Protein AF-A0A527UUP7-F1 (afdb_monomer)

Structure (mmCIF, N/CA/C/O backbone):
data_AF-A0A527UUP7-F1
#
_entry.id   AF-A0A527UUP7-F1
#
loop_
_atom_site.group_PDB
_atom_site.id
_atom_site.type_symbol
_atom_site.label_atom_id
_atom_site.label_alt_id
_atom_site.label_comp_id
_atom_site.label_asym_id
_atom_site.label_entity_id
_atom_site.label_seq_id
_atom_site.pdbx_PDB_ins_code
_atom_site.Cartn_x
_atom_site.Cartn_y
_atom_site.Cartn_z
_atom_site.occupancy
_atom_site.B_iso_or_equiv
_atom_site.auth_seq_id
_atom_site.auth_comp_id
_atom_site.auth_asym_id
_atom_site.auth_atom_id
_atom_site.pdbx_PDB_model_num
ATOM 1 N N . LYS A 1 1 ? 17.160 -0.893 0.670 1.00 82.00 1 LYS A N 1
ATOM 2 C CA . LYS A 1 1 ? 16.792 -0.105 -0.531 1.00 82.00 1 LYS A CA 1
ATOM 3 C C . LYS A 1 1 ? 15.911 -0.998 -1.387 1.00 82.00 1 LYS A C 1
ATOM 5 O O . LYS A 1 1 ? 16.236 -2.177 -1.476 1.00 82.00 1 LYS A O 1
ATOM 10 N N . HIS A 1 2 ? 14.799 -0.487 -1.906 1.00 92.19 2 HIS A N 1
ATOM 11 C CA . HIS A 1 2 ? 13.853 -1.253 -2.720 1.00 92.19 2 HIS A CA 1
ATOM 12 C C . HIS A 1 2 ? 13.960 -0.790 -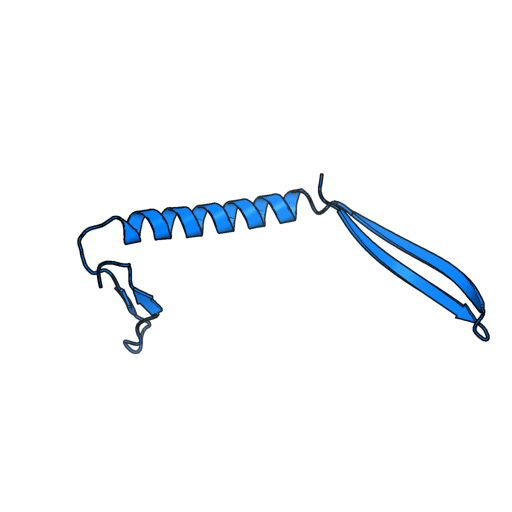4.164 1.00 92.19 2 HIS A C 1
ATOM 14 O O . HIS A 1 2 ? 13.997 0.409 -4.422 1.00 92.19 2 HIS A O 1
ATOM 20 N N . VAL A 1 3 ? 14.017 -1.738 -5.089 1.00 96.31 3 VAL A N 1
ATOM 21 C CA . VAL A 1 3 ? 14.072 -1.458 -6.521 1.00 96.31 3 VAL A CA 1
ATOM 22 C C . VAL A 1 3 ? 13.060 -2.332 -7.242 1.00 96.31 3 VAL A C 1
ATOM 24 O O . VAL A 1 3 ? 12.861 -3.486 -6.865 1.00 96.31 3 VAL A O 1
ATOM 27 N N . GLU A 1 4 ? 12.447 -1.787 -8.281 1.00 95.81 4 GLU A N 1
ATOM 28 C CA . GLU A 1 4 ? 11.654 -2.553 -9.232 1.00 95.81 4 GLU A CA 1
ATOM 29 C C . GLU A 1 4 ? 12.496 -2.793 -10.484 1.00 95.81 4 GLU A C 1
ATOM 31 O O . GLU A 1 4 ? 13.102 -1.863 -11.029 1.00 95.81 4 GLU A O 1
ATOM 36 N N . LEU A 1 5 ? 12.576 -4.058 -10.905 1.00 96.50 5 LEU A N 1
ATOM 37 C CA . LEU A 1 5 ? 13.303 -4.457 -12.101 1.00 96.50 5 LEU A CA 1
ATOM 38 C C . LEU A 1 5 ? 12.316 -4.947 -13.148 1.00 96.50 5 LEU A C 1
ATOM 40 O O . LEU A 1 5 ? 11.645 -5.957 -12.956 1.00 96.50 5 LEU A O 1
ATOM 44 N N . THR A 1 6 ? 12.292 -4.267 -14.288 1.00 96.75 6 THR A N 1
ATOM 45 C CA . THR A 1 6 ? 11.603 -4.760 -15.482 1.00 96.75 6 THR A CA 1
ATOM 46 C C . THR A 1 6 ? 12.646 -5.182 -16.499 1.00 96.75 6 THR A C 1
ATOM 48 O O . THR A 1 6 ? 13.521 -4.392 -16.852 1.00 96.75 6 THR A O 1
ATOM 51 N N . SER A 1 7 ? 12.552 -6.418 -16.984 1.00 96.25 7 SER A N 1
ATOM 52 C CA . SER A 1 7 ? 13.418 -6.938 -18.039 1.00 96.25 7 SER A CA 1
ATOM 53 C C . SER A 1 7 ? 12.585 -7.459 -19.198 1.00 96.25 7 SER A C 1
ATOM 55 O O . SER A 1 7 ? 11.587 -8.149 -19.001 1.00 96.25 7 SER A O 1
ATOM 57 N N . SER A 1 8 ? 13.007 -7.126 -20.411 1.00 95.94 8 SER A N 1
ATOM 58 C CA . SER A 1 8 ? 12.424 -7.636 -21.649 1.00 95.94 8 SER A CA 1
ATOM 59 C C . SER A 1 8 ? 13.514 -8.263 -22.507 1.00 95.94 8 SER A C 1
ATOM 61 O O . SER A 1 8 ? 14.627 -7.742 -22.583 1.00 95.94 8 SER A O 1
ATOM 63 N N . GLY A 1 9 ? 13.205 -9.397 -23.134 1.00 96.75 9 GLY A N 1
ATOM 64 C CA . GLY A 1 9 ? 14.092 -10.074 -24.076 1.00 96.75 9 GLY A CA 1
ATOM 65 C C . GLY A 1 9 ? 13.671 -9.804 -25.515 1.00 96.75 9 GLY A C 1
ATOM 66 O O . GLY A 1 9 ? 12.497 -9.929 -25.854 1.00 96.75 9 GLY A O 1
ATOM 67 N N . ASN A 1 10 ? 14.630 -9.461 -26.370 1.00 96.75 10 ASN A N 1
ATOM 68 C CA . ASN A 1 10 ? 14.437 -9.385 -27.811 1.00 96.75 10 ASN A CA 1
ATOM 69 C C . ASN A 1 10 ? 14.841 -10.718 -28.453 1.00 96.75 10 ASN A C 1
ATOM 71 O O . ASN A 1 10 ? 16.015 -11.099 -28.410 1.00 96.75 10 ASN A O 1
ATOM 75 N N . PHE A 1 11 ? 13.882 -11.407 -29.070 1.00 97.25 11 PHE A N 1
ATOM 76 C CA . PHE A 1 11 ? 14.088 -12.697 -29.727 1.00 97.25 11 PHE A CA 1
ATOM 77 C C . PHE A 1 11 ? 13.937 -12.566 -31.244 1.00 97.25 11 PHE A C 1
ATOM 79 O O . PHE A 1 11 ? 12.991 -11.956 -31.735 1.00 97.25 11 PHE A O 1
ATOM 86 N N . ARG A 1 12 ? 14.840 -13.195 -32.002 1.00 96.81 12 ARG A N 1
ATOM 87 C CA . ARG A 1 12 ? 14.719 -13.356 -33.460 1.00 96.81 12 ARG A CA 1
ATOM 88 C C . ARG A 1 12 ? 14.925 -14.818 -33.825 1.00 96.81 12 ARG A C 1
ATOM 90 O O . ARG A 1 12 ? 15.929 -15.407 -33.439 1.00 96.81 12 ARG A O 1
ATOM 97 N N . ASN A 1 13 ? 13.984 -15.398 -34.571 1.00 96.38 13 ASN A N 1
ATOM 98 C CA . ASN A 1 13 ? 14.010 -16.806 -34.995 1.00 96.38 13 ASN A CA 1
ATOM 99 C C . ASN A 1 13 ? 14.252 -17.783 -33.825 1.00 96.38 13 ASN A C 1
ATOM 101 O O . ASN A 1 13 ? 15.080 -18.683 -33.919 1.00 96.38 13 ASN A O 1
ATOM 105 N N . GLY A 1 14 ? 13.595 -17.549 -32.683 1.00 94.44 14 GLY A N 1
ATOM 106 C CA . GLY A 1 14 ? 13.764 -18.359 -31.469 1.00 94.44 14 GLY A CA 1
ATOM 107 C C . GLY A 1 14 ? 15.081 -18.137 -30.710 1.00 94.44 14 GLY A C 1
ATOM 108 O O . GLY A 1 14 ? 15.241 -18.667 -29.616 1.00 94.44 14 GLY A O 1
ATOM 109 N N . LYS A 1 15 ? 16.010 -17.325 -31.232 1.00 96.12 15 LYS A N 1
ATOM 110 C CA . LYS A 1 15 ? 17.270 -16.984 -30.566 1.00 96.12 15 LYS A CA 1
ATOM 111 C C . LYS A 1 15 ? 17.143 -15.661 -29.814 1.00 96.12 15 LYS A C 1
ATOM 113 O O . LYS A 1 15 ? 16.761 -14.644 -30.395 1.00 96.12 15 LYS A O 1
ATOM 118 N N . LEU A 1 16 ? 17.507 -15.664 -28.533 1.00 96.06 16 LEU A N 1
ATOM 119 C CA . LEU A 1 16 ? 17.655 -14.440 -27.744 1.00 96.06 16 LEU A CA 1
ATOM 120 C C . LEU A 1 16 ? 18.817 -13.608 -28.304 1.00 96.06 16 LEU A C 1
ATOM 122 O O . LEU A 1 16 ? 19.937 -14.105 -28.425 1.00 96.06 16 LEU A O 1
ATOM 126 N N . ILE A 1 17 ? 18.543 -12.352 -28.654 1.00 97.75 17 ILE A N 1
ATOM 127 C CA . ILE A 1 17 ? 19.531 -11.421 -29.211 1.00 97.75 17 ILE A CA 1
ATOM 128 C C . ILE A 1 17 ? 20.080 -10.503 -28.124 1.00 97.75 17 ILE A C 1
ATOM 130 O O . ILE A 1 17 ? 21.290 -10.333 -28.018 1.00 97.75 17 ILE A O 1
ATOM 134 N N . ASN A 1 18 ? 19.199 -9.906 -27.322 1.00 95.88 18 ASN A N 1
ATOM 135 C CA . ASN A 1 18 ? 19.579 -9.077 -26.184 1.00 95.88 18 ASN A CA 1
ATOM 136 C C . ASN A 1 18 ? 18.440 -8.974 -25.170 1.00 95.88 18 ASN A C 1
ATOM 13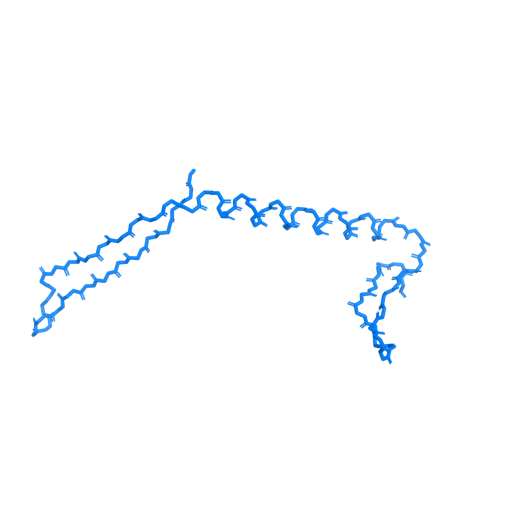8 O O . ASN A 1 18 ? 17.305 -9.372 -25.439 1.00 95.88 18 ASN A O 1
ATOM 142 N N . THR A 1 19 ? 18.763 -8.420 -24.008 1.00 97.12 19 THR A N 1
ATOM 143 C CA . THR A 1 19 ? 17.789 -8.007 -23.007 1.00 97.12 19 THR A CA 1
ATOM 144 C C . THR A 1 19 ? 17.906 -6.511 -22.757 1.00 97.12 19 THR A C 1
ATOM 146 O O . THR A 1 19 ? 18.982 -5.921 -22.863 1.00 97.12 19 THR A O 1
ATOM 149 N N . ARG A 1 20 ? 16.781 -5.890 -22.410 1.00 97.06 20 ARG A N 1
ATOM 150 C CA . ARG A 1 20 ? 16.727 -4.531 -21.883 1.00 97.06 20 ARG A CA 1
ATOM 151 C C . ARG A 1 20 ? 16.155 -4.591 -20.480 1.00 97.06 20 ARG A C 1
ATOM 153 O O . ARG A 1 20 ? 15.005 -4.997 -20.314 1.00 97.06 20 ARG A O 1
ATOM 160 N N . CYS A 1 21 ? 16.949 -4.149 -19.513 1.00 96.75 21 CYS A N 1
ATOM 161 C CA . CYS A 1 21 ? 16.545 -4.035 -18.121 1.00 96.75 21 CYS A CA 1
ATOM 162 C C . CYS A 1 21 ? 16.432 -2.566 -17.721 1.00 96.75 21 CYS A C 1
ATOM 164 O O . CYS A 1 21 ? 17.275 -1.749 -18.092 1.00 96.75 21 CYS A O 1
ATOM 166 N N . PHE A 1 22 ? 15.422 -2.261 -16.918 1.00 96.62 22 PHE A N 1
ATOM 167 C CA . PHE A 1 22 ? 15.314 -1.012 -16.184 1.00 96.62 22 PHE A CA 1
ATOM 168 C C . PHE A 1 22 ? 15.269 -1.311 -14.697 1.00 96.62 22 PHE A C 1
ATOM 170 O O . PHE A 1 22 ? 14.546 -2.213 -14.275 1.00 96.62 22 PHE A O 1
ATOM 177 N N . THR A 1 23 ? 16.013 -0.521 -13.932 1.00 97.25 23 THR A N 1
ATOM 178 C CA . THR A 1 23 ? 16.006 -0.555 -12.473 1.00 97.25 23 THR A CA 1
ATOM 179 C C . THR A 1 23 ? 15.525 0.798 -11.988 1.00 97.25 23 THR A C 1
ATOM 181 O O . THR A 1 23 ? 16.160 1.814 -12.272 1.00 97.25 23 THR A O 1
ATOM 184 N N . VAL A 1 24 ? 14.414 0.811 -11.264 1.00 96.81 24 VAL A N 1
ATOM 185 C CA . VAL A 1 24 ? 13.851 2.028 -10.673 1.00 96.81 24 VAL A CA 1
ATOM 186 C C . VAL A 1 24 ? 13.950 1.903 -9.161 1.00 96.81 24 VAL A C 1
ATOM 188 O O . VAL A 1 24 ? 13.515 0.898 -8.602 1.00 96.81 24 VAL A O 1
ATOM 191 N N . ASP A 1 25 ? 14.541 2.895 -8.492 1.00 96.81 25 ASP A N 1
ATOM 192 C CA . ASP A 1 25 ? 14.4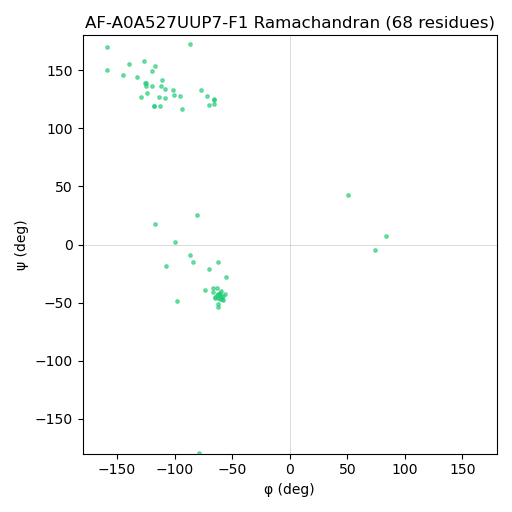83 2.972 -7.030 1.00 96.81 25 ASP A CA 1
ATOM 193 C C . ASP A 1 25 ? 13.052 3.318 -6.612 1.00 96.81 25 ASP A C 1
ATOM 195 O O . ASP A 1 25 ? 12.506 4.348 -7.001 1.00 96.81 25 ASP A O 1
ATOM 199 N N . VAL A 1 26 ? 12.443 2.429 -5.834 1.00 96.62 26 VAL A N 1
ATOM 200 C CA . VAL A 1 26 ? 11.076 2.561 -5.314 1.00 96.62 26 VAL A CA 1
ATOM 201 C C . VAL A 1 26 ? 11.074 2.631 -3.787 1.00 96.62 26 VAL A C 1
ATOM 203 O O . VAL A 1 26 ? 10.049 2.411 -3.145 1.00 96.62 26 VAL A O 1
ATOM 206 N N . SER A 1 27 ? 12.223 2.929 -3.171 1.00 96.31 27 SER A N 1
ATOM 207 C CA . SER A 1 27 ? 12.370 2.981 -1.714 1.00 96.31 27 SER A CA 1
ATOM 208 C C . SER A 1 27 ? 11.388 3.956 -1.070 1.00 96.31 27 SER A C 1
ATOM 210 O O . SER A 1 27 ? 10.781 3.608 -0.058 1.00 96.31 27 SER A O 1
ATOM 212 N N . ASP A 1 28 ? 11.196 5.137 -1.656 1.00 96.06 28 ASP A N 1
ATOM 213 C CA . ASP A 1 28 ? 10.307 6.158 -1.092 1.00 96.06 28 ASP A CA 1
ATOM 214 C C . ASP A 1 28 ? 8.830 5.803 -1.277 1.00 96.06 28 ASP A C 1
ATOM 216 O O . ASP A 1 28 ? 8.050 5.925 -0.332 1.00 96.06 28 ASP A O 1
ATOM 220 N N . LEU A 1 29 ? 8.459 5.239 -2.432 1.00 94.69 29 LEU A N 1
A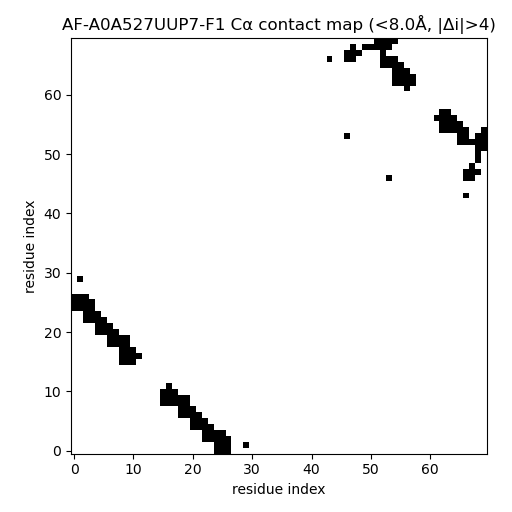TOM 221 C CA . LEU A 1 29 ? 7.112 4.706 -2.655 1.00 94.69 29 LEU A CA 1
ATOM 222 C C . LEU A 1 29 ? 6.781 3.599 -1.642 1.00 94.69 29 LEU A C 1
ATOM 224 O O . LEU A 1 29 ? 5.709 3.595 -1.036 1.00 94.69 29 LEU A O 1
ATOM 228 N N . GLN A 1 30 ? 7.722 2.679 -1.418 1.00 94.50 30 GLN A N 1
ATOM 229 C CA . GLN A 1 30 ? 7.538 1.582 -0.475 1.00 94.50 30 GLN A CA 1
ATOM 230 C C . GLN A 1 30 ? 7.435 2.083 0.972 1.00 94.50 30 GLN A C 1
ATOM 232 O O . GLN A 1 30 ? 6.635 1.550 1.744 1.00 94.50 30 GLN A O 1
ATOM 237 N N . ARG A 1 31 ? 8.209 3.110 1.348 1.00 94.50 31 ARG A N 1
ATOM 238 C CA . ARG A 1 31 ? 8.113 3.754 2.667 1.00 94.50 31 ARG A CA 1
ATOM 239 C C . ARG A 1 31 ? 6.743 4.384 2.874 1.00 94.50 31 ARG A C 1
ATOM 241 O O . ARG A 1 31 ? 6.091 4.041 3.853 1.00 94.50 31 ARG A O 1
ATOM 248 N N . ALA A 1 32 ? 6.277 5.196 1.925 1.00 94.25 32 ALA A N 1
ATOM 249 C CA . ALA A 1 32 ? 4.961 5.827 1.999 1.00 94.25 32 ALA A CA 1
ATOM 250 C C . ALA A 1 32 ? 3.834 4.785 2.114 1.00 94.25 32 ALA A C 1
ATOM 252 O O . ALA A 1 32 ? 2.958 4.900 2.968 1.00 94.25 32 ALA A O 1
ATOM 253 N N . ARG A 1 33 ? 3.891 3.706 1.321 1.00 93.50 33 ARG A N 1
ATOM 254 C CA . ARG A 1 33 ? 2.922 2.601 1.407 1.00 93.50 33 ARG A CA 1
ATOM 255 C C . ARG A 1 33 ? 2.951 1.906 2.769 1.00 93.50 33 ARG A C 1
ATOM 257 O O . ARG A 1 33 ? 1.900 1.590 3.319 1.00 93.50 33 ARG A O 1
ATOM 264 N N . THR A 1 34 ? 4.145 1.663 3.304 1.00 93.56 34 THR A N 1
ATOM 265 C CA . THR A 1 34 ? 4.320 1.010 4.609 1.00 93.56 34 THR A CA 1
ATOM 266 C C . THR A 1 34 ? 3.803 1.893 5.741 1.00 93.56 34 THR A C 1
ATOM 268 O O . THR A 1 34 ? 3.154 1.392 6.654 1.00 93.56 34 THR A O 1
ATOM 271 N N . GLU A 1 35 ? 4.053 3.198 5.680 1.00 93.62 35 GLU A N 1
ATOM 272 C CA . GLU A 1 35 ? 3.560 4.166 6.659 1.00 93.62 35 GLU A CA 1
ATOM 273 C C . GLU A 1 35 ? 2.030 4.259 6.634 1.00 93.62 35 GLU A C 1
ATOM 275 O O . GLU A 1 35 ? 1.398 4.149 7.683 1.00 93.62 35 GLU A O 1
ATOM 280 N N . LEU A 1 36 ? 1.424 4.323 5.442 1.00 93.25 36 LEU A N 1
ATOM 281 C CA . LEU A 1 36 ? -0.033 4.271 5.280 1.00 93.25 36 LEU A CA 1
ATOM 282 C C . LEU A 1 36 ? -0.634 2.993 5.879 1.00 93.25 36 LEU A C 1
ATOM 284 O O . LEU A 1 36 ? -1.588 3.062 6.651 1.00 93.25 36 LEU A O 1
ATOM 288 N N . MET A 1 37 ? -0.053 1.829 5.572 1.00 92.31 37 MET A N 1
ATOM 289 C CA . MET A 1 37 ? -0.496 0.548 6.138 1.00 92.31 37 MET A CA 1
ATOM 290 C C . MET A 1 37 ? -0.327 0.497 7.657 1.00 92.31 37 MET A C 1
ATOM 292 O O . MET A 1 37 ? -1.165 -0.067 8.358 1.00 92.31 37 MET A O 1
ATOM 296 N N . ARG A 1 38 ? 0.754 1.082 8.182 1.00 92.81 38 ARG A N 1
ATOM 297 C CA . ARG A 1 38 ? 1.001 1.150 9.621 1.00 92.81 38 ARG A CA 1
ATOM 298 C C . ARG A 1 38 ? -0.053 2.007 10.313 1.00 92.81 38 ARG A C 1
ATOM 300 O O . ARG A 1 38 ? -0.581 1.568 11.327 1.00 92.81 38 ARG A O 1
ATOM 307 N N . HIS A 1 39 ? -0.376 3.178 9.767 1.00 90.38 39 HIS A N 1
ATOM 308 C CA . HIS A 1 39 ? -1.410 4.048 10.325 1.00 90.38 39 HIS A CA 1
ATOM 309 C C . HIS A 1 39 ? -2.790 3.379 10.308 1.00 90.38 39 HIS A C 1
ATOM 311 O O . HIS A 1 39 ? -3.445 3.360 11.347 1.00 90.38 39 HIS A O 1
ATOM 317 N N . ASP A 1 40 ? -3.199 2.756 9.195 1.00 89.38 40 ASP A N 1
ATOM 318 C CA . ASP A 1 40 ? -4.475 2.020 9.125 1.00 89.38 40 ASP A CA 1
ATOM 319 C C . ASP A 1 40 ? -4.541 0.888 10.164 1.00 89.38 40 ASP A C 1
ATOM 321 O O . ASP A 1 40 ? -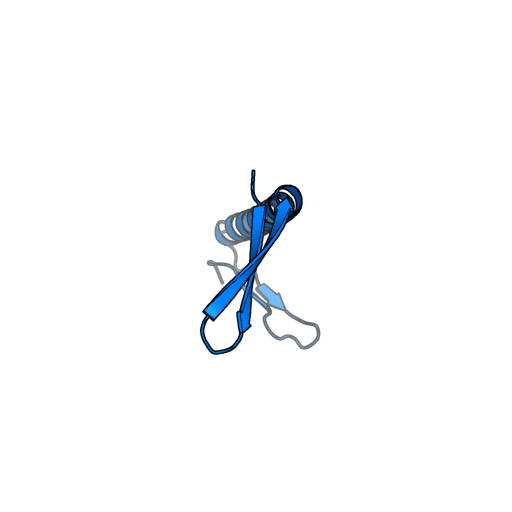5.500 0.793 10.932 1.00 89.38 40 ASP A O 1
ATOM 325 N N . ASN A 1 41 ? -3.477 0.085 10.275 1.00 90.94 41 ASN A N 1
ATOM 326 C CA . ASN A 1 41 ? -3.405 -0.979 11.275 1.00 90.94 41 ASN A CA 1
ATOM 327 C C . ASN A 1 41 ? -3.447 -0.444 12.707 1.00 90.94 41 ASN A C 1
ATOM 329 O O . ASN A 1 41 ? -4.136 -1.019 13.545 1.00 90.94 41 ASN A O 1
ATOM 333 N N . THR A 1 42 ? -2.725 0.638 13.008 1.00 92.19 42 THR A N 1
ATOM 334 C CA . THR A 1 42 ? -2.752 1.248 14.341 1.00 92.19 42 THR A CA 1
ATOM 335 C C . THR A 1 42 ? -4.145 1.782 14.670 1.00 92.19 42 THR A C 1
ATOM 337 O O . THR A 1 42 ? -4.640 1.522 15.764 1.00 92.19 42 THR A O 1
ATOM 340 N N . HIS A 1 43 ? -4.818 2.455 13.733 1.00 91.19 43 HIS A N 1
ATOM 341 C CA . HIS A 1 43 ? -6.191 2.920 13.938 1.00 91.19 43 HIS A CA 1
ATOM 342 C C . HIS A 1 43 ? -7.151 1.755 14.198 1.00 91.19 43 HIS A C 1
ATOM 344 O O . HIS A 1 43 ? -7.901 1.793 15.172 1.00 91.19 43 HIS A O 1
ATOM 350 N N . ARG A 1 44 ? -7.081 0.685 13.395 1.00 89.88 44 ARG A N 1
ATOM 351 C CA . ARG A 1 44 ? -7.892 -0.522 13.611 1.00 89.88 44 ARG A CA 1
ATOM 352 C C . ARG A 1 44 ? -7.616 -1.172 14.961 1.00 89.88 44 ARG A C 1
ATOM 354 O O . ARG A 1 44 ? -8.559 -1.514 15.660 1.00 89.88 44 ARG A O 1
ATOM 361 N N . GLN A 1 45 ? -6.350 -1.295 15.357 1.00 92.75 45 GLN A N 1
ATOM 362 C CA . GLN A 1 45 ? -5.977 -1.859 16.658 1.00 92.75 45 GLN A CA 1
ATOM 363 C C . GLN A 1 45 ? -6.554 -1.057 17.825 1.00 92.75 45 GLN A C 1
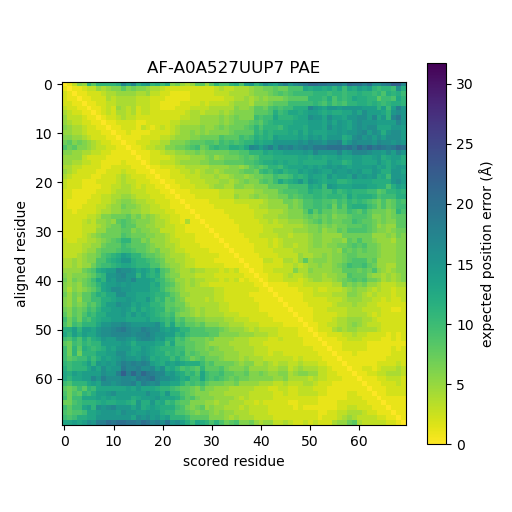ATOM 365 O O . GLN A 1 45 ? -7.038 -1.648 18.788 1.00 92.75 45 GLN A O 1
ATOM 370 N N . ILE A 1 46 ? -6.524 0.276 17.735 1.00 93.69 46 ILE A N 1
ATOM 371 C CA . ILE A 1 46 ? -7.124 1.149 18.746 1.00 93.69 46 ILE A CA 1
ATOM 372 C C . ILE A 1 46 ? -8.629 0.892 18.815 1.00 93.69 46 ILE A C 1
ATOM 374 O O . ILE A 1 46 ? -9.127 0.568 19.889 1.00 93.69 46 ILE A O 1
ATOM 378 N N . LEU A 1 47 ? -9.341 0.966 17.688 1.00 95.25 47 LEU A N 1
ATOM 379 C CA . LEU A 1 47 ? -10.791 0.754 17.649 1.00 95.25 47 LEU A CA 1
ATOM 380 C C . LEU A 1 47 ? -11.199 -0.644 18.141 1.00 95.25 47 LEU A C 1
ATOM 382 O O . LEU A 1 47 ? -12.162 -0.763 18.893 1.00 95.25 47 LEU A O 1
ATOM 386 N N . ASP A 1 48 ? -10.444 -1.686 17.790 1.00 94.31 48 ASP A N 1
ATOM 387 C CA . ASP A 1 48 ? -10.687 -3.069 18.224 1.00 94.31 48 ASP A CA 1
ATOM 388 C C . ASP A 1 48 ? -10.411 -3.306 19.715 1.00 94.31 48 ASP A C 1
ATOM 390 O O . ASP A 1 48 ? -10.907 -4.281 20.282 1.00 94.31 48 ASP A O 1
ATOM 394 N N . SER A 1 49 ? -9.607 -2.451 20.352 1.00 95.25 49 SER A N 1
ATOM 395 C CA . SER A 1 49 ? -9.318 -2.529 21.790 1.00 95.25 49 SER A CA 1
ATOM 396 C C . SER A 1 49 ? -10.378 -1.859 22.666 1.00 95.25 49 SER A C 1
ATOM 398 O O . SER A 1 49 ? -10.404 -2.080 23.878 1.00 95.25 49 SER A O 1
ATOM 400 N N . LEU A 1 50 ? -11.249 -1.037 22.073 1.00 94.69 50 LEU A N 1
ATOM 401 C CA . LEU A 1 50 ? -12.298 -0.344 22.806 1.00 94.69 50 LEU A CA 1
ATOM 402 C C . LEU A 1 50 ? -13.443 -1.320 23.124 1.00 94.69 50 LEU A C 1
ATOM 404 O O . LEU A 1 50 ? -13.927 -2.005 22.224 1.00 94.69 50 LEU A O 1
ATOM 408 N N . PRO A 1 51 ? -13.947 -1.361 24.370 1.00 93.88 51 PRO A N 1
ATOM 409 C CA . PRO A 1 51 ? -15.017 -2.276 24.777 1.00 93.88 51 PRO A CA 1
ATOM 410 C C . PRO A 1 51 ? -16.417 -1.772 24.379 1.00 93.88 51 PRO A C 1
ATOM 412 O O . PRO A 1 51 ? -17.403 -2.085 25.041 1.00 93.88 51 PRO A O 1
ATOM 415 N N . VAL A 1 52 ? -16.510 -0.943 23.339 1.00 95.62 52 VAL A N 1
ATOM 416 C CA . VAL A 1 52 ? -17.761 -0.355 22.851 1.00 95.62 52 VAL A CA 1
ATOM 417 C C . VAL A 1 52 ? -17.934 -0.683 21.377 1.00 95.62 52 VAL A C 1
ATOM 419 O O . VAL A 1 52 ? -16.966 -0.632 20.617 1.00 95.62 52 VAL A O 1
ATOM 422 N N . ALA A 1 53 ? -19.161 -1.009 20.977 1.00 96.38 53 ALA A N 1
ATOM 423 C CA . ALA A 1 53 ? -19.496 -1.242 19.579 1.00 96.38 53 ALA A CA 1
ATOM 424 C C . ALA A 1 53 ? -19.354 0.066 18.786 1.00 96.38 53 ALA A C 1
ATOM 426 O O . ALA A 1 53 ? -20.006 1.067 19.092 1.00 96.38 53 ALA A O 1
ATOM 427 N N . ILE A 1 54 ? -18.495 0.054 17.770 1.00 96.25 54 ILE A N 1
ATOM 428 C CA . ILE A 1 54 ? -18.275 1.170 16.849 1.00 96.25 54 ILE A CA 1
ATOM 429 C C . ILE A 1 54 ? -18.518 0.651 15.444 1.00 96.25 54 ILE A C 1
ATOM 431 O O . ILE A 1 54 ? -17.941 -0.357 15.045 1.00 96.25 54 ILE A O 1
ATOM 435 N N . TYR A 1 55 ? -19.323 1.377 14.677 1.00 96.44 55 TYR A N 1
ATOM 436 C CA . TYR A 1 55 ? -19.507 1.134 13.256 1.00 96.44 55 TYR A CA 1
ATOM 437 C C . TYR A 1 55 ? -19.574 2.458 12.497 1.00 96.44 55 TYR A C 1
ATOM 439 O O . TYR A 1 55 ? -19.920 3.498 13.060 1.00 96.44 55 TYR A O 1
ATOM 447 N N . THR A 1 56 ? -19.238 2.422 11.212 1.00 96.06 56 THR A N 1
ATOM 448 C CA . THR A 1 56 ? -19.446 3.547 10.292 1.00 96.06 56 THR A CA 1
ATOM 449 C C . THR A 1 56 ? -20.420 3.141 9.205 1.00 96.06 56 THR A C 1
ATOM 451 O O . THR A 1 56 ? -20.524 1.962 8.866 1.00 96.06 56 THR A O 1
ATOM 454 N N . THR A 1 57 ? -21.125 4.117 8.644 1.00 97.81 57 THR A N 1
ATOM 455 C CA . THR A 1 57 ? -22.026 3.914 7.509 1.00 97.81 57 THR A CA 1
ATOM 456 C C . THR A 1 57 ? -21.695 4.873 6.374 1.00 97.81 57 THR A C 1
ATOM 458 O O . THR A 1 57 ? -21.042 5.898 6.582 1.00 97.81 57 THR A O 1
ATOM 461 N N . ASP A 1 58 ? -22.098 4.521 5.157 1.00 97.25 58 ASP A N 1
ATOM 462 C CA . ASP A 1 58 ? -22.158 5.469 4.047 1.00 97.25 58 ASP A CA 1
ATOM 463 C C . ASP A 1 58 ? -23.417 6.358 4.132 1.00 97.25 58 ASP A C 1
ATOM 465 O O . ASP A 1 58 ? -24.252 6.229 5.028 1.00 97.25 58 ASP A O 1
ATOM 469 N N . GLN A 1 59 ? -23.580 7.261 3.163 1.00 97.31 59 GLN A N 1
ATOM 470 C CA . GLN A 1 59 ? -24.739 8.160 3.079 1.00 97.31 59 GLN A CA 1
ATOM 471 C C . GLN A 1 59 ? -26.095 7.444 2.902 1.00 97.31 59 GLN A C 1
ATOM 473 O O . GLN A 1 59 ? -27.138 8.072 3.069 1.00 97.31 59 GLN A O 1
ATOM 478 N N . HIS A 1 60 ? -26.098 6.158 2.539 1.00 97.62 60 HIS A N 1
ATOM 479 C CA . HIS A 1 60 ? -27.295 5.333 2.369 1.00 97.62 60 HIS A CA 1
ATOM 480 C C . HIS A 1 60 ? -27.565 4.430 3.584 1.00 97.62 60 HIS A C 1
ATOM 482 O O . HIS A 1 60 ? -28.536 3.675 3.577 1.00 97.62 60 HIS A O 1
ATOM 488 N N . GLY A 1 61 ? -26.744 4.521 4.636 1.00 96.06 61 GLY A N 1
ATOM 489 C CA . GLY A 1 61 ? -26.865 3.708 5.845 1.00 96.06 61 GLY A CA 1
ATOM 490 C C . GLY A 1 61 ? -26.207 2.329 5.743 1.00 96.06 61 GLY A C 1
ATOM 491 O O . GLY A 1 61 ? -26.349 1.526 6.664 1.00 96.06 61 GLY A O 1
ATOM 492 N N . THR A 1 62 ? -25.470 2.034 4.667 1.00 97.44 62 THR A N 1
ATOM 493 C CA . THR A 1 62 ? -24.737 0.768 4.524 1.00 97.44 62 THR A CA 1
ATOM 494 C C . THR A 1 62 ? -23.543 0.764 5.469 1.00 97.44 62 THR A C 1
ATOM 496 O O . THR A 1 62 ? -22.740 1.693 5.429 1.00 97.44 62 THR A O 1
ATOM 499 N N . ILE A 1 63 ? -23.385 -0.274 6.296 1.00 96.88 63 ILE A N 1
ATOM 500 C CA 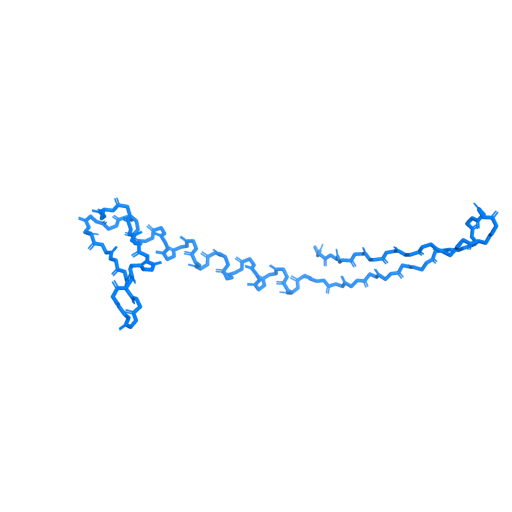. ILE A 1 63 ? -22.230 -0.395 7.199 1.00 96.88 63 ILE A CA 1
ATOM 501 C C . ILE A 1 63 ? -20.946 -0.561 6.377 1.00 96.88 63 ILE A C 1
ATOM 503 O O . ILE A 1 63 ? -20.833 -1.473 5.560 1.00 96.88 63 ILE A O 1
ATOM 507 N N . THR A 1 64 ? -19.969 0.312 6.616 1.00 95.62 64 THR A N 1
ATOM 508 C CA . THR A 1 64 ? -18.671 0.343 5.921 1.00 95.62 64 THR A CA 1
ATOM 509 C C . THR A 1 64 ? -17.510 -0.135 6.792 1.00 95.62 64 THR A C 1
ATOM 511 O O . THR A 1 64 ? -16.464 -0.516 6.269 1.00 95.62 64 THR A O 1
ATOM 514 N N . TYR A 1 65 ? -17.690 -0.155 8.112 1.00 94.38 65 TYR A N 1
ATOM 515 C CA . TYR A 1 65 ? -16.732 -0.676 9.083 1.00 94.38 65 TYR A CA 1
ATOM 516 C C . TYR A 1 65 ? -17.455 -1.014 10.387 1.00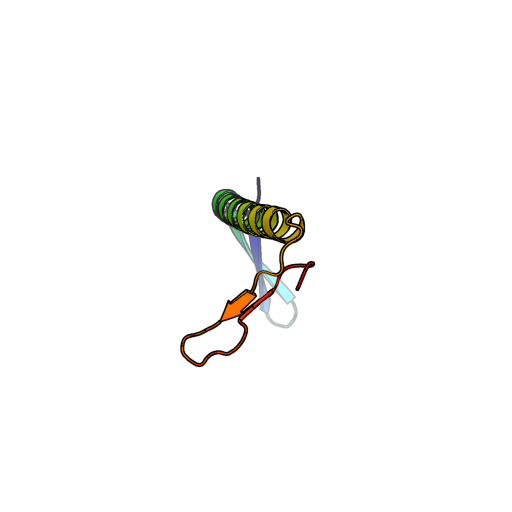 94.38 65 TYR A C 1
ATOM 518 O O . TYR A 1 65 ? -18.426 -0.347 10.740 1.00 94.38 65 TYR A O 1
ATOM 526 N N . PHE A 1 66 ? -16.949 -2.009 11.109 1.00 95.62 66 PHE A N 1
ATOM 527 C CA . PHE A 1 66 ? -17.300 -2.296 12.494 1.00 95.62 66 PHE A CA 1
ATOM 528 C C . PHE A 1 66 ? -16.058 -2.816 13.233 1.00 95.62 66 PHE A C 1
ATOM 530 O O . PHE A 1 66 ? -15.200 -3.460 12.622 1.00 95.62 66 PHE A O 1
ATOM 537 N N . ASN A 1 67 ? -15.927 -2.492 14.519 1.00 95.94 67 ASN A N 1
ATOM 538 C CA . ASN A 1 67 ? -14.834 -2.987 15.359 1.00 95.94 67 ASN A CA 1
ATOM 539 C C . ASN A 1 67 ? -15.180 -4.345 15.991 1.00 95.94 67 ASN A C 1
ATOM 541 O O . ASN A 1 67 ? -16.314 -4.806 15.925 1.00 95.94 67 ASN A O 1
ATOM 545 N N . ARG A 1 68 ? -14.208 -4.979 16.657 1.00 94.50 68 ARG A N 1
ATOM 546 C CA . ARG A 1 68 ? -14.397 -6.286 17.322 1.00 94.50 68 ARG A CA 1
ATOM 547 C C . ARG A 1 68 ? -15.549 -6.353 18.341 1.00 94.50 68 ARG A C 1
ATOM 549 O O . ARG A 1 68 ? -16.039 -7.445 18.609 1.00 94.50 68 ARG A O 1
ATOM 556 N N . ALA A 1 69 ? -15.906 -5.235 18.969 1.00 94.44 69 ALA A N 1
ATOM 557 C CA . ALA A 1 69 ? -16.922 -5.195 20.020 1.00 94.44 69 ALA A CA 1
ATOM 558 C C . ALA A 1 69 ? -18.364 -5.041 19.493 1.00 94.44 69 ALA A C 1
ATOM 560 O O . ALA A 1 69 ? -19.294 -5.127 20.295 1.00 94.44 69 ALA A O 1
ATOM 561 N N . ALA A 1 70 ? -18.540 -4.779 18.193 1.00 90.06 70 ALA A N 1
ATOM 562 C CA . ALA A 1 70 ? -19.833 -4.731 17.507 1.00 90.06 70 ALA A CA 1
ATOM 563 C C . ALA A 1 70 ? -20.246 -6.120 16.998 1.00 90.06 70 ALA A C 1
ATOM 565 O O . ALA A 1 70 ? -21.456 -6.424 17.091 1.00 90.06 70 ALA A O 1
#

pLDDT: mean 94.94, std 2.58, range [82.0, 97.81]

Sequence (70 aa):
KHVELTSSGNFRNGKLINTRCFTVDVSDLQRARTELMRHDNTHRQILDSLPVAIYTTDQHGTITYFNRAA

Nearest PDB structures (foldseek):
  5mu3-assembly1_B  TM=4.256E-01  e=7.394E+00  Kluyveromyces lactis NRRL Y-1140
  8in8-assembly1_B  TM=3.392E-01  e=7.394E+00  Geobacter sulfurreducens P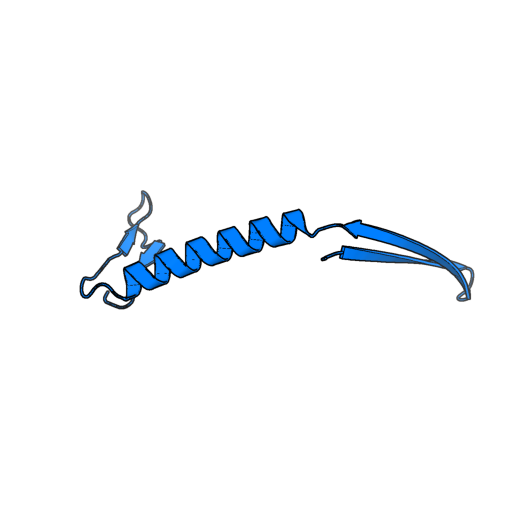CA

Radius of gyration: 22.99 Å; Cα contacts (8 Å, |Δi|>4): 81; chains: 1; bounding box: 47×26×60 Å

Secondary structure (DSSP, 8-state):
--EEEEEEEEEETTEEEEEEEEEEE-HHHHHHHHHHHHHHHHHHHHHHHSSS--EEE-TTS-EEEE-TT-

Mean predicted aligned error: 6.6 Å

Foldseek 3Di:
DDWDKDKDFDDDPNDTDDMDIDIDDCPVVVVVVVVVVVVVVVVLVVQQPDLDWDWDADPVRHTPDIHVND

Solvent-accessible surface area (backbone atoms only — not comparable to full-atom values): 4258 Å² total; per-residue (Å²): 136,43,68,50,76,52,73,47,76,46,70,56,94,90,38,80,74,51,73,53,76,48,80,43,82,38,42,67,60,51,47,55,52,49,50,52,53,48,53,54,51,51,53,49,52,54,51,44,68,38,96,52,64,45,72,43,59,50,100,84,65,50,77,76,48,67,33,76,54,91